Protein AF-A0AAX2QL01-F1 (afdb_monomer)

Solvent-accessible surface area (backbone atoms only — not comparable to full-atom values): 5529 Å² total; per-residue (Å²): 136,60,68,66,61,53,56,44,66,38,93,56,78,44,77,50,77,46,18,66,61,25,91,83,63,65,72,75,60,62,79,76,57,68,50,79,40,37,41,96,76,48,74,45,69,38,82,93,12,30,83,50,29,68,76,68,37,39,69,66,38,49,61,49,49,54,55,49,52,53,50,46,54,53,50,52,54,52,51,52,53,52,51,54,52,53,54,60,68,61,72,78,113

Sequence (93 aa):
MDQRRTVEQADIPIAFVNGFHDPFVKLSYFSGLNIQLLFEGKAHVMEGAGHAPFWEKPESFNSMLDRFLNTVAAHEANIDLKNHHFLSNRSVF

Nearest PDB structures (foldseek):
  4g8b-assembly2_B  TM=9.649E-01  e=4.765E-06  Ochrobactrum sp. T63
  4g9e-assembly2_B  TM=9.651E-01  e=1.388E-05  Ochrobactrum sp. T63
  4g8c-assembly1_A  TM=9.607E-01  e=4.618E-05  Ochrobactrum sp. T63
  4ccy-assembly2_B  TM=8.157E-01  e=1.650E-02  Bacillus subtilis subsp. subtilis str. 168
  1a8s-assembly1_A  TM=7.953E-01  e=1.145E-01  Pseudomonas fluorescens

Radius of gyration: 17.21 Å; Cα contacts (8 Å, |Δi|>4): 95; chains: 1; bounding box: 38×28×51 Å

InterPro domains:
  IPR029058 Alpha/Beta hydrolase fold [G3DSA:3.40.50.1820] (1-80)
  IPR029058 Alpha/Beta hydrolase fold [SSF53474] (4-70)

Foldseek 3Di:
DDPLCVQLPDPAEDAAEFEPAAPPDDLVVQVPHRGPRYDVPDHHYHYPDYGCCCVRVVPVVVVVVVSSVVVRVVSVVVVVVVVVVVVVVVVPD

Secondary structure (DSSP, 8-state):
--HHHHHHT--S-B--EEETT-SS--GGGGGG---TTBGGGS-EEETT--S-HHHHSHHHHHHHHHHHHHHHHHHHHHHHHHHHHHHHHHTT-

Organism: NCBI:txid1076926

Mean predicted aligned error: 5.05 Å

pLDDT: mean 92.35, std 10.1, range [48.69, 98.75]

Structure (mmCIF, N/CA/C/O backbone):
data_AF-A0AAX2QL01-F1
#
_entry.id   AF-A0AAX2QL01-F1
#
loop_
_atom_site.group_PDB
_atom_site.id
_atom_site.type_symbol
_atom_site.label_atom_id
_atom_site.label_alt_id
_atom_site.label_comp_id
_atom_site.label_asym_id
_atom_site.label_entity_id
_atom_site.label_seq_id
_atom_site.pdbx_PDB_ins_code
_atom_site.Cartn_x
_atom_site.Cartn_y
_atom_site.Cartn_z
_atom_site.occupancy
_atom_site.B_iso_or_equiv
_atom_site.auth_seq_id
_atom_site.auth_comp_id
_atom_site.auth_asym_id
_atom_site.auth_atom_id
_atom_site.pdbx_PDB_model_num
ATOM 1 N N . MET A 1 1 ? 13.803 -7.367 17.499 1.00 69.44 1 MET A N 1
ATOM 2 C CA . MET A 1 1 ? 12.384 -7.124 17.163 1.00 69.44 1 MET A CA 1
ATOM 3 C C . MET A 1 1 ? 11.974 -8.129 16.103 1.00 69.44 1 MET A C 1
ATOM 5 O O . MET A 1 1 ? 12.806 -8.438 15.260 1.00 69.44 1 MET A O 1
ATOM 9 N N . ASP A 1 2 ? 10.745 -8.639 16.158 1.00 92.62 2 ASP A N 1
ATOM 10 C CA . ASP A 1 2 ? 10.188 -9.526 15.129 1.00 92.62 2 ASP A CA 1
ATOM 11 C C . ASP A 1 2 ? 9.281 -8.699 14.213 1.00 92.62 2 ASP A C 1
ATOM 13 O O . ASP A 1 2 ? 8.181 -8.315 14.605 1.00 92.62 2 ASP A O 1
ATOM 17 N N . GLN A 1 3 ? 9.767 -8.403 13.006 1.00 90.56 3 GLN A N 1
ATOM 18 C CA . GLN A 1 3 ? 9.058 -7.558 12.043 1.00 90.56 3 GLN A CA 1
ATOM 19 C C . GLN A 1 3 ? 7.721 -8.161 11.611 1.00 90.56 3 GLN A C 1
ATOM 21 O O . GLN A 1 3 ? 6.757 -7.419 11.445 1.00 90.56 3 GLN A O 1
ATOM 26 N N . ARG A 1 4 ? 7.648 -9.492 11.458 1.00 93.25 4 ARG A N 1
ATOM 27 C CA . ARG A 1 4 ? 6.412 -10.184 11.079 1.00 93.25 4 ARG A CA 1
ATOM 28 C C . ARG A 1 4 ? 5.368 -9.988 12.167 1.00 93.25 4 ARG A C 1
ATOM 30 O O . ARG A 1 4 ? 4.267 -9.525 11.887 1.00 93.25 4 ARG A O 1
ATOM 37 N N . ARG A 1 5 ? 5.734 -10.295 13.412 1.00 94.50 5 ARG A N 1
ATOM 38 C CA . ARG A 1 5 ? 4.822 -10.132 14.544 1.00 94.50 5 ARG A CA 1
ATOM 39 C C . ARG A 1 5 ? 4.374 -8.678 14.694 1.00 94.50 5 ARG A C 1
ATOM 41 O O . ARG A 1 5 ? 3.200 -8.446 14.953 1.00 94.50 5 ARG A O 1
ATOM 48 N N . THR A 1 6 ? 5.272 -7.712 14.495 1.00 95.12 6 THR A N 1
ATOM 49 C CA . THR A 1 6 ? 4.923 -6.285 14.532 1.00 95.12 6 THR A CA 1
ATOM 50 C C . THR A 1 6 ? 3.821 -5.938 13.529 1.00 95.12 6 THR A C 1
ATOM 52 O O . THR A 1 6 ? 2.863 -5.277 13.912 1.00 95.12 6 THR A O 1
ATOM 55 N N . VAL A 1 7 ? 3.919 -6.390 12.273 1.00 94.69 7 VAL A N 1
ATOM 56 C CA . VAL A 1 7 ? 2.907 -6.059 11.252 1.00 94.69 7 VAL A CA 1
ATOM 57 C C . VAL A 1 7 ? 1.599 -6.838 11.425 1.00 94.69 7 VAL A C 1
ATOM 59 O O . VAL A 1 7 ? 0.535 -6.284 11.184 1.00 94.69 7 VAL A O 1
ATOM 62 N N . GLU A 1 8 ? 1.642 -8.092 11.886 1.00 95.50 8 GLU A N 1
ATOM 63 C CA . GLU A 1 8 ? 0.430 -8.898 12.134 1.00 95.50 8 GLU A CA 1
ATOM 64 C C . GLU A 1 8 ? -0.378 -8.386 13.346 1.00 95.50 8 GLU A C 1
ATOM 66 O O . GLU A 1 8 ? -1.600 -8.542 13.409 1.00 95.50 8 GLU A O 1
ATOM 71 N N . GLN A 1 9 ? 0.296 -7.754 14.314 1.00 95.88 9 GLN A N 1
ATOM 72 C CA . GLN A 1 9 ? -0.324 -7.203 15.526 1.00 95.88 9 GLN A CA 1
ATOM 73 C C . GLN A 1 9 ? -0.684 -5.718 15.420 1.00 95.88 9 GLN A C 1
ATOM 75 O O . GLN A 1 9 ? -1.268 -5.183 16.360 1.00 95.88 9 GLN A O 1
ATOM 80 N N . ALA A 1 10 ? -0.344 -5.060 14.313 1.00 95.69 10 ALA A N 1
ATOM 81 C CA . ALA A 1 10 ? -0.661 -3.658 14.108 1.00 95.69 10 ALA A CA 1
ATOM 82 C C . ALA A 1 10 ? -2.179 -3.442 14.010 1.00 95.69 10 ALA A C 1
ATOM 84 O O . ALA A 1 10 ? -2.886 -4.160 13.301 1.00 95.69 10 ALA A O 1
ATOM 85 N N . ASP A 1 11 ? -2.657 -2.414 14.699 1.00 96.31 11 ASP A N 1
ATOM 86 C CA . ASP A 1 11 ? -4.035 -1.926 14.681 1.00 96.31 11 ASP A CA 1
ATOM 87 C C . ASP A 1 11 ? -4.222 -0.727 13.739 1.00 96.31 11 ASP A C 1
ATOM 89 O O . ASP A 1 11 ? -5.277 -0.098 13.746 1.00 96.31 11 ASP A O 1
ATOM 93 N N . ILE A 1 12 ? -3.225 -0.460 12.889 1.00 97.31 12 ILE A N 1
ATOM 94 C CA . ILE A 1 12 ? -3.207 0.602 11.878 1.00 97.31 12 ILE A CA 1
ATOM 95 C C . ILE A 1 12 ? -3.232 0.027 10.450 1.00 97.31 12 ILE A C 1
ATOM 97 O O . ILE A 1 12 ? -2.805 -1.114 10.243 1.00 97.31 12 ILE A O 1
ATOM 101 N N . PRO A 1 13 ? -3.695 0.793 9.442 1.00 98.25 13 PRO A N 1
ATOM 102 C CA . PRO A 1 13 ? -3.664 0.363 8.048 1.00 98.25 13 PRO A CA 1
ATOM 103 C C . PRO A 1 13 ? -2.244 0.067 7.559 1.00 98.25 13 PRO A C 1
ATOM 105 O O . PRO A 1 13 ? -1.324 0.858 7.766 1.00 98.25 13 PRO A O 1
ATOM 108 N N . ILE A 1 14 ? -2.075 -1.050 6.852 1.00 98.19 14 ILE A N 1
ATOM 109 C CA . ILE A 1 14 ? -0.795 -1.467 6.266 1.00 98.19 14 ILE A CA 1
ATOM 110 C C . ILE A 1 14 ? -0.974 -1.690 4.767 1.00 98.19 14 ILE A C 1
ATOM 112 O O . ILE A 1 14 ? -1.896 -2.384 4.346 1.00 98.19 14 ILE A O 1
ATOM 116 N N . ALA A 1 15 ? -0.051 -1.161 3.964 1.00 97.81 15 ALA A N 1
ATOM 117 C CA . ALA A 1 15 ? 0.059 -1.461 2.541 1.00 97.81 15 ALA A C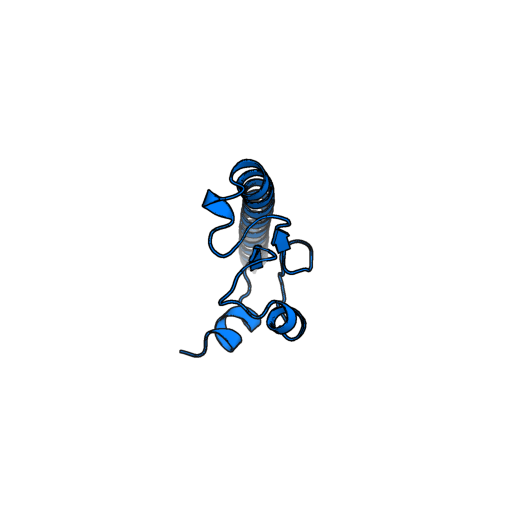A 1
ATOM 118 C C . ALA A 1 15 ? 1.398 -2.148 2.242 1.00 97.81 15 ALA A C 1
ATOM 120 O O . ALA A 1 15 ? 2.461 -1.643 2.602 1.00 97.81 15 ALA A O 1
ATOM 121 N N . PHE A 1 16 ? 1.350 -3.283 1.543 1.00 97.25 16 PHE A N 1
ATOM 122 C CA . PHE A 1 16 ? 2.534 -3.897 0.938 1.00 97.25 16 PHE A CA 1
ATOM 123 C C . PHE A 1 16 ? 2.562 -3.572 -0.548 1.00 97.25 16 PHE A C 1
ATOM 125 O O . PHE A 1 16 ? 1.581 -3.825 -1.245 1.00 97.25 16 PHE A O 1
ATOM 132 N N . VAL A 1 17 ? 3.679 -3.031 -1.034 1.00 97.00 17 VAL A N 1
ATOM 133 C CA . VAL A 1 17 ? 3.824 -2.565 -2.417 1.00 97.00 17 VAL A CA 1
ATOM 134 C C . VAL A 1 17 ? 5.201 -2.958 -2.922 1.00 97.00 17 VAL A C 1
ATOM 136 O O . VAL A 1 17 ? 6.201 -2.555 -2.340 1.00 97.00 17 VAL A O 1
ATOM 139 N N . ASN A 1 18 ? 5.254 -3.740 -3.995 1.00 97.75 18 ASN A N 1
ATOM 140 C CA . ASN A 1 18 ? 6.503 -4.207 -4.597 1.00 97.75 18 ASN A CA 1
ATOM 141 C C . ASN A 1 18 ? 6.383 -4.187 -6.124 1.00 97.75 18 ASN A C 1
ATOM 143 O O . ASN A 1 18 ? 5.272 -4.229 -6.658 1.00 97.75 18 ASN A O 1
ATOM 147 N N . GLY A 1 19 ? 7.503 -4.141 -6.843 1.00 97.81 19 GLY A N 1
ATOM 148 C CA . GLY A 1 19 ? 7.488 -4.377 -8.285 1.00 97.81 19 GLY A CA 1
ATOM 149 C C . GLY A 1 19 ? 7.430 -5.865 -8.618 1.00 97.81 19 GLY A C 1
ATOM 150 O O . GLY A 1 19 ? 7.895 -6.715 -7.859 1.00 97.81 19 GLY A O 1
ATOM 151 N N . PHE A 1 20 ? 6.842 -6.189 -9.767 1.00 97.19 20 PHE A N 1
ATOM 152 C CA . PHE A 1 20 ? 6.734 -7.565 -10.253 1.00 97.19 20 PHE A CA 1
ATOM 153 C C . PHE A 1 20 ? 8.103 -8.211 -10.530 1.00 97.19 20 PHE A C 1
ATOM 155 O O . PHE A 1 20 ? 8.273 -9.412 -10.337 1.00 97.19 20 PHE A O 1
ATOM 162 N N . HIS A 1 21 ? 9.087 -7.412 -10.946 1.00 96.56 21 HIS A N 1
ATOM 163 C CA . HIS A 1 21 ? 10.440 -7.857 -11.285 1.00 96.56 21 HIS A CA 1
ATOM 164 C C . HIS A 1 21 ? 11.453 -7.635 -10.152 1.00 96.56 21 HIS A C 1
ATOM 166 O O . HIS A 1 21 ? 12.655 -7.589 -10.413 1.00 96.56 21 HIS A O 1
ATOM 172 N N . ASP A 1 22 ? 10.998 -7.444 -8.910 1.00 96.12 22 ASP A N 1
ATOM 173 C CA . ASP A 1 22 ? 11.892 -7.261 -7.765 1.00 96.12 22 ASP A CA 1
ATOM 174 C C . ASP A 1 22 ? 12.782 -8.513 -7.570 1.00 96.12 22 ASP A C 1
ATOM 176 O O . ASP A 1 22 ? 12.258 -9.610 -7.357 1.00 96.12 22 ASP A O 1
ATOM 180 N N . PRO A 1 23 ? 14.123 -8.391 -7.644 1.00 95.19 23 PRO A N 1
ATOM 181 C CA . PRO A 1 23 ? 15.021 -9.539 -7.535 1.00 95.19 23 PRO A CA 1
ATOM 182 C C . PRO A 1 23 ? 15.285 -9.975 -6.084 1.00 95.19 23 PRO A C 1
ATOM 184 O O . PRO A 1 23 ? 15.908 -11.015 -5.860 1.00 95.19 23 PRO A O 1
ATOM 187 N N . PHE A 1 24 ? 14.854 -9.193 -5.095 1.00 95.62 24 PHE A N 1
ATOM 188 C CA . PHE A 1 24 ? 15.153 -9.397 -3.678 1.00 95.62 24 PHE A CA 1
ATOM 189 C C . PHE A 1 24 ? 13.932 -9.868 -2.886 1.00 95.62 24 PHE A C 1
ATOM 191 O O . PHE A 1 24 ? 14.065 -10.665 -1.951 1.00 95.62 24 PHE A O 1
ATOM 198 N N . VAL A 1 25 ? 12.737 -9.398 -3.247 1.00 93.50 25 VAL A N 1
ATOM 199 C CA . VAL A 1 25 ? 11.504 -9.673 -2.505 1.00 93.50 25 VAL A CA 1
ATOM 200 C C . VAL A 1 25 ? 10.793 -10.920 -3.032 1.00 93.50 25 VAL A C 1
ATOM 202 O O . VAL A 1 25 ? 10.424 -11.031 -4.197 1.00 93.50 25 VAL A O 1
ATOM 205 N N . LYS A 1 26 ? 10.502 -11.866 -2.132 1.00 94.06 26 LYS A N 1
ATOM 206 C CA . LYS A 1 26 ? 9.685 -13.048 -2.445 1.00 94.06 26 LYS A CA 1
ATOM 207 C C . LYS A 1 26 ? 8.201 -12.701 -2.363 1.00 94.06 26 LYS A C 1
ATOM 209 O O . LYS A 1 26 ? 7.614 -12.789 -1.291 1.00 94.06 26 LYS A O 1
ATOM 214 N N . LEU A 1 27 ? 7.577 -12.358 -3.488 1.00 91.69 27 LEU A N 1
ATOM 215 C CA . LEU A 1 27 ? 6.173 -11.915 -3.525 1.00 91.69 27 LEU A CA 1
ATOM 216 C C . LEU A 1 27 ? 5.180 -12.927 -2.920 1.00 91.69 27 LEU A C 1
ATOM 218 O O . LEU A 1 27 ? 4.221 -12.534 -2.262 1.00 91.69 27 LEU A O 1
ATOM 222 N N . SER A 1 28 ? 5.435 -14.232 -3.063 1.00 91.56 28 SER A N 1
ATOM 223 C CA . SER A 1 28 ? 4.593 -15.281 -2.466 1.00 91.56 28 SER A CA 1
ATOM 224 C C . SER A 1 28 ? 4.602 -15.287 -0.933 1.00 91.56 28 SER A C 1
ATOM 226 O O . SER A 1 28 ? 3.697 -15.849 -0.320 1.00 91.56 28 SER A O 1
ATOM 228 N N . TYR A 1 29 ? 5.590 -14.649 -0.297 1.00 92.25 29 TYR A N 1
ATOM 229 C CA . TYR A 1 29 ? 5.666 -14.540 1.158 1.00 92.25 29 TYR A CA 1
ATOM 230 C C . TYR A 1 29 ? 4.471 -13.774 1.738 1.00 92.25 29 TYR A C 1
ATOM 232 O O . TYR A 1 29 ? 3.946 -14.152 2.785 1.00 92.25 29 TYR A O 1
ATOM 240 N N . PHE A 1 30 ? 3.995 -12.738 1.040 1.00 90.69 30 PHE A N 1
ATOM 241 C CA . PHE A 1 30 ? 2.906 -11.893 1.533 1.00 90.69 30 PHE A CA 1
ATOM 242 C C . PHE A 1 30 ? 1.563 -12.628 1.613 1.00 90.69 30 PHE A C 1
ATOM 244 O O . PHE A 1 30 ? 0.737 -12.277 2.449 1.00 90.69 30 PHE A O 1
ATOM 251 N N . SER A 1 31 ? 1.354 -13.686 0.821 1.00 84.56 31 SER A N 1
ATOM 252 C CA . SER A 1 31 ? 0.142 -14.517 0.887 1.00 84.56 31 SER A CA 1
ATOM 253 C C . SER A 1 31 ? 0.004 -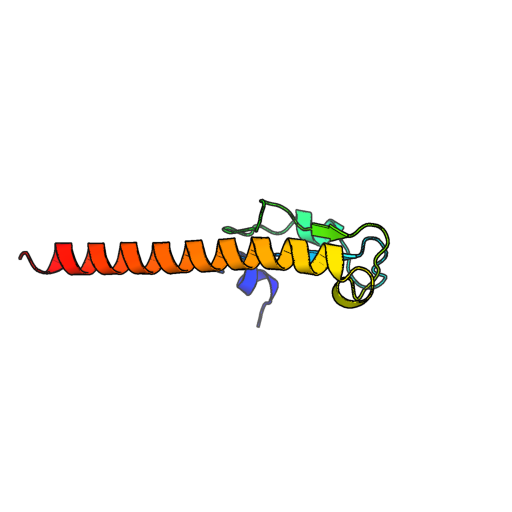15.293 2.203 1.00 84.56 31 SER A C 1
ATOM 255 O O . SER A 1 31 ? -1.084 -15.760 2.519 1.00 84.56 31 SER A O 1
ATOM 257 N N . GLY A 1 32 ? 1.095 -15.456 2.961 1.00 87.00 32 GLY A N 1
ATOM 258 C CA . GLY A 1 32 ? 1.110 -16.160 4.248 1.00 87.00 32 GLY A CA 1
ATOM 259 C C . GLY A 1 32 ? 1.030 -15.253 5.480 1.00 87.00 32 GLY A C 1
ATOM 260 O O . GLY A 1 32 ? 1.179 -15.756 6.598 1.00 87.00 32 GLY A O 1
ATOM 261 N N . LEU A 1 33 ? 0.863 -13.938 5.297 1.00 92.50 33 LEU A N 1
ATOM 262 C CA . LEU A 1 33 ? 0.762 -12.965 6.386 1.00 92.50 33 LEU A CA 1
ATOM 263 C C . LEU A 1 33 ? -0.703 -12.666 6.703 1.00 92.50 33 LEU A C 1
ATOM 265 O O . LEU A 1 33 ? -1.497 -12.413 5.800 1.00 92.50 33 LEU A O 1
ATOM 269 N N . ASN A 1 34 ? -1.045 -12.650 7.992 1.00 93.94 34 ASN A N 1
ATOM 270 C CA . ASN A 1 34 ? -2.380 -12.266 8.443 1.00 93.94 34 ASN A CA 1
ATOM 271 C C . ASN A 1 34 ? -2.371 -10.819 8.946 1.00 93.94 34 ASN A C 1
ATOM 273 O O . ASN A 1 34 ? -2.015 -10.556 10.093 1.00 93.94 34 ASN A O 1
ATOM 277 N N . ILE A 1 35 ? -2.742 -9.885 8.074 1.00 96.44 35 ILE A N 1
ATOM 278 C CA . ILE A 1 35 ? -2.751 -8.453 8.377 1.00 96.44 35 ILE A CA 1
ATOM 279 C C . ILE A 1 35 ? -4.194 -7.990 8.565 1.00 96.44 35 ILE A C 1
ATOM 281 O O . ILE A 1 35 ? -4.989 -8.029 7.628 1.00 96.44 35 ILE A O 1
ATOM 285 N N . GLN A 1 36 ? -4.519 -7.533 9.776 1.00 95.56 36 GLN A N 1
ATOM 286 C CA . GLN A 1 36 ? -5.889 -7.183 10.171 1.00 95.56 36 GLN A CA 1
ATOM 287 C C . GLN A 1 36 ? -6.480 -6.045 9.330 1.00 95.56 36 GLN A C 1
ATOM 289 O O . GLN A 1 36 ? -7.626 -6.125 8.898 1.00 95.56 36 GLN A O 1
ATOM 294 N N . LEU A 1 37 ? -5.688 -4.998 9.085 1.00 97.25 37 LEU A N 1
ATOM 295 C CA . LEU A 1 37 ? -6.080 -3.819 8.310 1.00 97.25 37 LEU A CA 1
ATOM 296 C C . LEU A 1 37 ? -5.240 -3.710 7.033 1.00 97.25 37 LEU A C 1
ATOM 298 O O . LEU A 1 37 ? -4.573 -2.704 6.785 1.00 97.25 37 LEU A O 1
ATOM 302 N N . LEU A 1 38 ? -5.238 -4.780 6.232 1.00 97.62 38 LEU A N 1
ATOM 303 C CA . LEU A 1 38 ? -4.531 -4.790 4.955 1.00 97.62 38 LEU A CA 1
ATOM 304 C C . LEU A 1 38 ? -5.247 -3.896 3.942 1.00 97.62 38 LEU A C 1
ATOM 306 O O . LEU A 1 38 ? -6.415 -4.119 3.612 1.00 97.62 38 LEU A O 1
ATOM 310 N N . PHE A 1 39 ? -4.531 -2.908 3.419 1.00 98.19 39 PHE A N 1
ATOM 311 C CA . PHE A 1 39 ? -5.029 -2.015 2.383 1.00 98.19 39 PHE A CA 1
ATOM 312 C C . PHE A 1 39 ? -5.512 -2.808 1.156 1.00 98.19 39 PHE A C 1
ATOM 314 O O . PHE A 1 39 ? -4.833 -3.717 0.681 1.00 98.19 39 PHE A O 1
ATOM 321 N N . GLU A 1 40 ? -6.738 -2.512 0.703 1.00 96.38 40 GLU A N 1
ATOM 322 C CA . GLU A 1 40 ? -7.459 -3.228 -0.367 1.00 96.38 40 GLU A CA 1
ATOM 323 C C . GLU A 1 40 ? -7.493 -4.772 -0.214 1.00 96.38 40 GLU A C 1
ATOM 325 O O . GLU A 1 40 ? -7.773 -5.491 -1.174 1.00 96.38 40 GLU A O 1
ATOM 330 N N . GLY A 1 41 ? -7.217 -5.300 0.986 1.00 96.00 41 GLY A N 1
ATOM 331 C CA . GLY A 1 41 ? -7.193 -6.734 1.275 1.00 96.00 41 GLY A CA 1
ATOM 332 C C . GLY A 1 41 ? -6.097 -7.523 0.551 1.00 96.00 41 GLY A C 1
ATOM 333 O O . GLY A 1 41 ? -6.194 -8.749 0.482 1.00 96.00 41 GLY A O 1
ATOM 334 N N . LYS A 1 42 ? -5.070 -6.869 -0.013 1.00 95.06 42 LYS A N 1
ATOM 335 C CA . LYS A 1 42 ? -4.026 -7.549 -0.797 1.00 95.06 42 LYS A CA 1
ATOM 336 C C . LYS A 1 42 ? -2.669 -6.853 -0.737 1.00 95.06 42 LYS A C 1
ATOM 338 O O . LYS A 1 42 ? -2.562 -5.658 -0.492 1.00 95.06 42 LYS A O 1
ATOM 343 N N . ALA A 1 43 ? -1.617 -7.606 -1.050 1.00 96.44 43 ALA A N 1
ATOM 344 C CA . ALA A 1 43 ? -0.346 -7.011 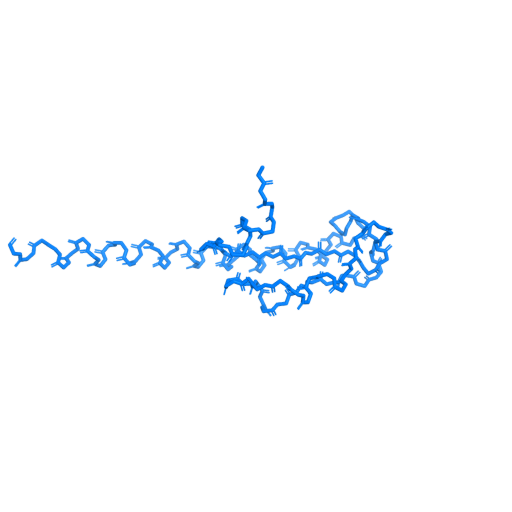-1.444 1.00 96.44 43 ALA A CA 1
ATOM 345 C C . ALA A 1 43 ? -0.447 -6.473 -2.881 1.00 96.44 43 ALA A C 1
ATOM 347 O O . ALA A 1 43 ? -1.013 -7.121 -3.765 1.00 96.44 43 ALA A O 1
ATOM 348 N N . HIS A 1 44 ? 0.117 -5.295 -3.118 1.00 96.69 44 HIS A N 1
ATOM 349 C CA . HIS A 1 44 ? 0.145 -4.649 -4.421 1.00 96.69 44 HIS A CA 1
ATOM 350 C C . HIS A 1 44 ? 1.439 -4.993 -5.148 1.00 96.69 44 HIS A C 1
ATOM 352 O O . HIS A 1 44 ? 2.538 -4.776 -4.633 1.00 96.69 44 HIS A O 1
ATOM 358 N N . VAL A 1 45 ? 1.295 -5.505 -6.367 1.00 96.94 45 VAL A N 1
ATOM 359 C CA . VAL A 1 45 ? 2.412 -5.838 -7.249 1.00 96.94 45 VAL A CA 1
ATOM 360 C C . VAL A 1 45 ? 2.317 -4.959 -8.490 1.00 96.94 45 VAL A C 1
ATOM 362 O O . VAL A 1 45 ? 1.295 -4.965 -9.175 1.00 96.94 45 VAL A O 1
ATOM 365 N N . MET A 1 46 ? 3.353 -4.164 -8.748 1.00 96.81 46 MET A N 1
ATOM 366 C CA . MET A 1 46 ? 3.399 -3.231 -9.872 1.00 96.81 46 MET A CA 1
ATOM 367 C C . MET A 1 46 ? 4.075 -3.871 -11.083 1.00 96.81 46 MET A C 1
ATOM 369 O O . MET A 1 46 ? 5.286 -4.095 -11.100 1.00 96.81 46 MET A O 1
ATOM 373 N N . GLU A 1 47 ? 3.266 -4.152 -12.102 1.00 96.81 47 GLU A N 1
ATOM 374 C CA . GLU A 1 47 ? 3.698 -4.612 -13.424 1.00 96.81 47 GLU A CA 1
ATOM 375 C C . GLU A 1 47 ? 4.730 -3.651 -14.041 1.00 96.81 47 GLU A C 1
ATOM 377 O O . GLU A 1 47 ? 4.566 -2.425 -14.040 1.00 96.81 47 GLU A O 1
ATOM 382 N N . GLY A 1 48 ? 5.814 -4.210 -14.582 1.00 95.94 48 GLY A N 1
ATOM 383 C CA . GLY A 1 48 ? 6.885 -3.441 -15.216 1.00 95.94 48 GLY A CA 1
ATOM 384 C C . GLY A 1 48 ? 7.745 -2.592 -14.269 1.00 95.94 48 GLY A C 1
ATOM 385 O O . GLY A 1 48 ? 8.440 -1.705 -14.759 1.00 95.94 48 GLY A O 1
ATOM 386 N N . ALA A 1 49 ? 7.694 -2.829 -12.954 1.00 97.94 49 ALA A N 1
ATOM 387 C CA . ALA A 1 49 ? 8.635 -2.287 -11.969 1.00 97.94 49 ALA A CA 1
ATOM 388 C C . ALA A 1 49 ? 9.454 -3.408 -11.312 1.00 97.94 49 ALA A C 1
ATOM 390 O O . ALA A 1 49 ? 8.970 -4.535 -11.177 1.00 97.94 49 ALA A O 1
ATOM 391 N N . GLY A 1 50 ? 10.672 -3.085 -10.886 1.00 97.19 50 GLY A N 1
ATOM 392 C CA . GLY A 1 50 ? 11.533 -3.916 -10.058 1.00 97.19 50 GLY A CA 1
ATOM 393 C C . GLY A 1 50 ? 11.512 -3.481 -8.593 1.00 97.19 50 GLY A C 1
ATOM 394 O O . GLY A 1 50 ? 10.460 -3.377 -7.965 1.00 97.19 50 GLY A O 1
ATOM 395 N N . HIS A 1 51 ? 12.694 -3.273 -8.020 1.00 97.12 51 HIS A N 1
ATOM 396 C CA . HIS A 1 51 ? 12.842 -3.048 -6.581 1.00 97.12 51 HIS A CA 1
ATOM 397 C C . HIS A 1 51 ? 12.349 -1.677 -6.097 1.00 97.12 51 HIS A C 1
ATOM 399 O O . HIS A 1 51 ? 11.999 -1.516 -4.930 1.00 97.12 51 HIS A O 1
ATOM 405 N N . ALA A 1 52 ? 12.321 -0.676 -6.977 1.00 97.50 52 ALA A N 1
ATOM 406 C CA . ALA A 1 52 ? 12.015 0.702 -6.616 1.00 97.50 52 ALA A CA 1
ATOM 407 C C . ALA A 1 52 ? 10.787 1.200 -7.394 1.00 97.50 52 ALA A C 1
ATOM 409 O O . ALA A 1 52 ? 10.897 2.140 -8.184 1.00 97.50 52 ALA A O 1
ATOM 410 N N . PRO A 1 53 ? 9.587 0.628 -7.166 1.00 97.56 53 PRO A N 1
ATOM 411 C CA . PRO A 1 53 ? 8.388 0.976 -7.928 1.00 97.56 53 PRO A CA 1
ATOM 412 C C . PRO A 1 53 ? 8.012 2.461 -7.834 1.00 97.56 53 PRO A C 1
ATOM 414 O O . PRO A 1 53 ? 7.487 3.019 -8.795 1.00 97.56 53 PRO A O 1
ATOM 417 N N . PHE A 1 54 ? 8.341 3.129 -6.724 1.00 97.81 54 PHE A N 1
ATOM 418 C CA . PHE A 1 54 ? 8.168 4.577 -6.565 1.00 97.81 54 PHE A CA 1
ATOM 419 C C . PHE A 1 54 ? 9.016 5.406 -7.542 1.00 97.81 54 PHE A C 1
ATOM 421 O O . PHE A 1 54 ? 8.632 6.516 -7.895 1.00 97.81 54 PHE A O 1
ATOM 428 N N . TRP A 1 55 ? 10.157 4.875 -7.986 1.00 98.12 55 TRP A N 1
ATOM 429 C CA . TRP A 1 55 ? 11.044 5.507 -8.961 1.00 98.12 55 TRP A CA 1
ATOM 430 C C . TRP A 1 55 ? 10.749 5.042 -10.391 1.00 98.12 55 TRP A C 1
ATOM 432 O O . TRP A 1 55 ? 10.757 5.838 -11.323 1.00 98.12 55 TRP A O 1
ATOM 442 N N . GLU A 1 56 ? 10.473 3.751 -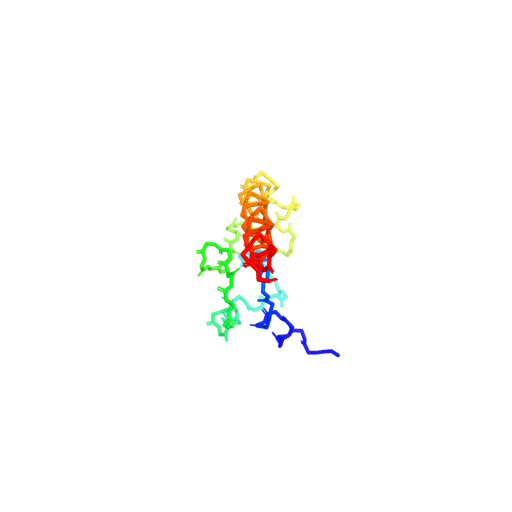10.574 1.00 98.00 56 GLU A N 1
ATOM 443 C CA . GLU A 1 56 ? 10.294 3.125 -11.890 1.00 98.00 56 GLU A CA 1
ATOM 444 C C . GLU A 1 56 ? 8.900 3.372 -12.489 1.00 98.00 56 GLU A C 1
ATOM 446 O O . GLU A 1 56 ? 8.743 3.443 -13.709 1.00 98.00 56 GLU A O 1
ATOM 451 N N . LYS A 1 57 ? 7.874 3.495 -11.636 1.00 97.69 57 LYS A N 1
ATOM 452 C CA . LYS A 1 57 ? 6.466 3.706 -12.011 1.00 97.69 57 LYS A CA 1
ATOM 453 C C . LYS A 1 57 ? 5.813 4.782 -11.124 1.00 97.69 57 LYS A C 1
ATOM 455 O O . LYS A 1 57 ? 4.787 4.509 -10.495 1.00 97.69 57 LYS A O 1
ATOM 460 N N . PRO A 1 58 ? 6.360 6.011 -11.076 1.00 97.94 58 PRO A N 1
ATOM 461 C CA . PRO A 1 58 ? 5.959 7.033 -10.107 1.00 97.94 58 PRO A CA 1
ATOM 462 C C . PRO A 1 58 ? 4.474 7.394 -10.193 1.00 97.94 58 PRO A C 1
ATOM 464 O O . PRO A 1 58 ? 3.821 7.530 -9.168 1.00 97.94 58 PRO A O 1
ATOM 467 N N . GLU A 1 59 ? 3.898 7.481 -11.394 1.00 98.12 59 GLU A N 1
ATOM 468 C CA . GLU A 1 59 ? 2.475 7.806 -11.571 1.00 98.12 59 GLU A CA 1
ATOM 469 C C . GLU A 1 59 ? 1.555 6.737 -10.963 1.00 98.12 59 GLU A C 1
ATOM 471 O O . GLU A 1 59 ? 0.622 7.048 -10.218 1.00 98.12 59 GLU A O 1
ATOM 476 N N . SER A 1 60 ? 1.839 5.460 -11.244 1.00 97.19 60 SER A N 1
ATOM 477 C CA . SER A 1 60 ? 1.069 4.331 -10.709 1.00 97.19 60 SER A CA 1
ATOM 478 C C . SER A 1 60 ? 1.275 4.174 -9.204 1.00 97.19 60 SER A C 1
ATOM 480 O O . SER A 1 60 ? 0.320 3.894 -8.477 1.00 97.19 60 SER A O 1
ATOM 482 N N . PHE A 1 61 ? 2.506 4.390 -8.731 1.00 98.44 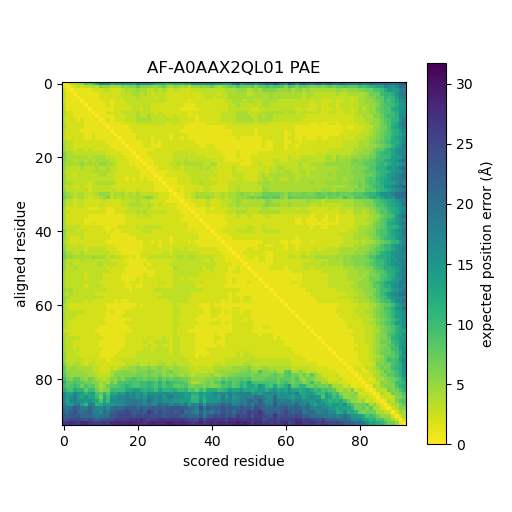61 PHE A N 1
ATOM 483 C CA . PHE A 1 61 ? 2.830 4.365 -7.313 1.00 98.44 61 PHE A CA 1
ATO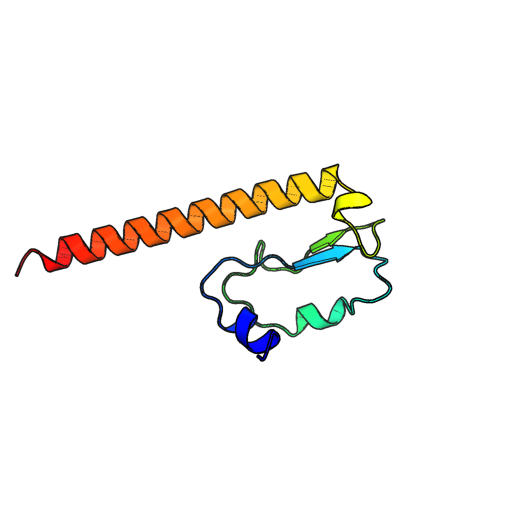M 484 C C . PHE A 1 61 ? 2.119 5.478 -6.548 1.00 98.44 61 PHE A C 1
ATOM 486 O O . PHE A 1 61 ? 1.407 5.179 -5.593 1.00 98.44 61 PHE A O 1
ATOM 493 N N . ASN A 1 62 ? 2.226 6.726 -7.002 1.00 98.44 62 ASN A N 1
ATOM 494 C CA . ASN A 1 62 ? 1.604 7.875 -6.347 1.00 98.44 62 ASN A CA 1
ATOM 495 C C . ASN A 1 62 ? 0.077 7.761 -6.345 1.00 98.44 62 ASN A C 1
ATOM 497 O O . ASN A 1 62 ? -0.543 7.961 -5.309 1.00 98.44 62 ASN A O 1
ATOM 501 N N . SER A 1 63 ? -0.527 7.306 -7.447 1.00 98.12 63 SER A N 1
ATOM 502 C CA . SER A 1 63 ? -1.977 7.072 -7.497 1.00 98.12 63 SER A CA 1
ATOM 503 C C . SER A 1 63 ? -2.448 6.038 -6.466 1.00 98.12 63 SER A C 1
ATOM 505 O O . SER A 1 63 ? -3.571 6.113 -5.971 1.00 98.12 63 SER A O 1
ATOM 507 N N . MET A 1 64 ? -1.631 5.023 -6.167 1.00 98.12 64 MET A N 1
ATOM 508 C CA . MET A 1 64 ? -1.914 4.041 -5.115 1.00 98.12 64 MET A CA 1
ATOM 509 C C . MET A 1 64 ? -1.642 4.621 -3.723 1.00 98.12 64 MET A C 1
ATOM 511 O O . MET A 1 64 ? -2.475 4.446 -2.833 1.00 98.12 64 MET A O 1
ATOM 515 N N . LEU A 1 65 ? -0.546 5.368 -3.560 1.00 98.56 65 LEU A N 1
ATOM 516 C CA . LEU A 1 65 ? -0.201 6.053 -2.318 1.00 98.56 65 LEU A CA 1
ATOM 517 C C . LEU A 1 65 ? -1.313 7.017 -1.887 1.00 98.56 65 LEU A C 1
A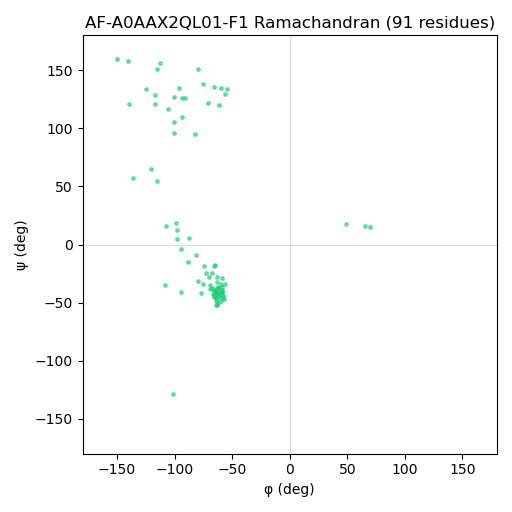TOM 519 O O . LEU A 1 65 ? -1.717 6.972 -0.733 1.00 98.56 65 LEU A O 1
ATOM 523 N N . ASP A 1 66 ? -1.881 7.802 -2.802 1.00 98.69 66 ASP A N 1
ATOM 524 C CA . ASP A 1 66 ? -2.986 8.723 -2.504 1.00 98.69 66 ASP A CA 1
ATOM 525 C C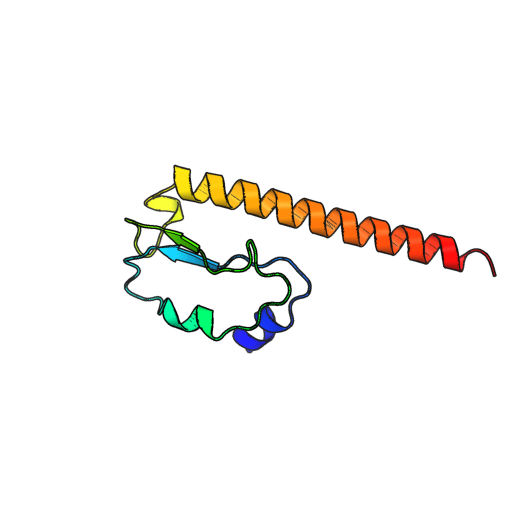 . ASP A 1 66 ? -4.219 7.988 -1.953 1.00 98.69 66 ASP A C 1
ATOM 527 O O . ASP A 1 66 ? -4.850 8.427 -0.988 1.00 98.69 66 ASP A O 1
ATOM 531 N N . ARG A 1 67 ? -4.556 6.817 -2.512 1.00 98.62 67 ARG A N 1
ATOM 532 C CA . ARG A 1 67 ? -5.652 5.982 -1.986 1.00 98.62 67 ARG A CA 1
ATOM 533 C C . ARG A 1 67 ? -5.327 5.409 -0.608 1.00 98.62 67 ARG A C 1
ATOM 535 O O . ARG A 1 67 ? -6.216 5.322 0.244 1.00 98.62 67 ARG A O 1
ATOM 542 N N . PHE A 1 68 ? -4.071 5.039 -0.378 1.00 98.75 68 PHE A N 1
ATOM 543 C CA . PHE A 1 68 ? -3.626 4.584 0.931 1.00 98.75 68 PHE A CA 1
ATOM 544 C C . PHE A 1 68 ? -3.690 5.714 1.970 1.00 98.75 68 PHE A C 1
ATOM 546 O O . PHE A 1 68 ? -4.237 5.504 3.049 1.00 98.75 68 PHE A O 1
ATOM 553 N N . LEU A 1 69 ? -3.255 6.930 1.627 1.00 98.62 69 LEU A N 1
ATOM 554 C CA . LEU A 1 69 ? -3.351 8.105 2.500 1.00 98.62 69 LEU A CA 1
ATOM 555 C C . LEU A 1 69 ? -4.804 8.418 2.884 1.00 98.62 69 LEU A C 1
ATOM 557 O O . LEU A 1 69 ? -5.085 8.664 4.055 1.00 98.62 69 LEU A O 1
ATOM 561 N N . ASN A 1 70 ? -5.747 8.309 1.944 1.00 98.50 70 ASN A N 1
ATOM 562 C CA . ASN A 1 70 ? -7.176 8.442 2.250 1.00 98.50 70 ASN A CA 1
ATOM 563 C C . ASN A 1 70 ? -7.674 7.362 3.228 1.00 98.50 70 ASN A C 1
ATOM 565 O O . ASN A 1 70 ? -8.497 7.644 4.098 1.00 98.50 70 ASN A O 1
ATOM 569 N N . THR A 1 71 ? -7.164 6.132 3.115 1.00 98.38 71 THR A N 1
ATOM 570 C CA . THR A 1 71 ? -7.492 5.037 4.046 1.00 98.38 71 THR A CA 1
ATOM 571 C C . THR A 1 71 ? -6.958 5.320 5.450 1.00 98.38 71 THR A C 1
ATOM 573 O O . THR A 1 71 ? -7.673 5.106 6.428 1.00 98.38 71 THR A O 1
ATOM 576 N N . VAL A 1 72 ? -5.729 5.834 5.554 1.00 98.38 72 VAL A N 1
ATOM 577 C CA . VAL A 1 72 ? -5.117 6.238 6.829 1.00 98.38 72 VAL A CA 1
ATOM 578 C C . VAL A 1 72 ? -5.916 7.368 7.476 1.00 98.38 72 VAL A C 1
ATOM 580 O O . VAL A 1 72 ? -6.347 7.218 8.616 1.00 98.38 72 VAL A O 1
ATOM 583 N N . ALA A 1 73 ? -6.220 8.436 6.734 1.00 98.19 73 ALA A N 1
ATOM 584 C CA . ALA A 1 73 ? -7.002 9.562 7.247 1.00 98.19 73 ALA A CA 1
ATOM 585 C C . ALA A 1 73 ? -8.395 9.131 7.740 1.00 98.19 73 ALA A C 1
ATOM 587 O O . ALA A 1 73 ? -8.858 9.559 8.798 1.00 98.19 73 ALA A O 1
ATOM 588 N N . ALA A 1 74 ? -9.064 8.234 7.007 1.00 97.50 74 ALA A N 1
ATOM 589 C CA . ALA A 1 74 ? -10.345 7.683 7.436 1.00 97.50 74 ALA A CA 1
ATOM 590 C C . ALA A 1 74 ? -10.214 6.837 8.713 1.00 97.50 74 ALA A C 1
ATOM 592 O O . ALA A 1 74 ? -11.097 6.865 9.571 1.00 97.50 74 ALA A O 1
ATOM 593 N N . HIS A 1 75 ? -9.134 6.069 8.857 1.00 97.31 75 HIS A N 1
ATOM 594 C CA . HIS A 1 75 ? -8.881 5.278 10.057 1.00 97.31 75 HIS A CA 1
ATOM 595 C C . HIS A 1 75 ? -8.641 6.164 11.289 1.00 97.31 75 HIS A C 1
ATOM 597 O O . HIS A 1 75 ? -9.263 5.929 12.325 1.00 97.31 75 HIS A O 1
ATOM 603 N N . GLU A 1 76 ? -7.826 7.211 11.161 1.00 96.50 76 GLU A N 1
ATOM 604 C CA . GLU A 1 76 ? -7.572 8.188 12.230 1.00 96.50 76 GLU A CA 1
ATOM 605 C C . GLU A 1 76 ? -8.865 8.883 12.677 1.00 96.50 76 GLU A C 1
ATOM 607 O O . GLU A 1 76 ? -9.205 8.858 13.860 1.00 96.50 76 GLU A O 1
ATOM 612 N N . ALA A 1 77 ? -9.671 9.378 11.731 1.00 95.75 77 ALA A N 1
ATOM 613 C CA . ALA A 1 77 ? -10.959 9.999 12.047 1.00 95.75 7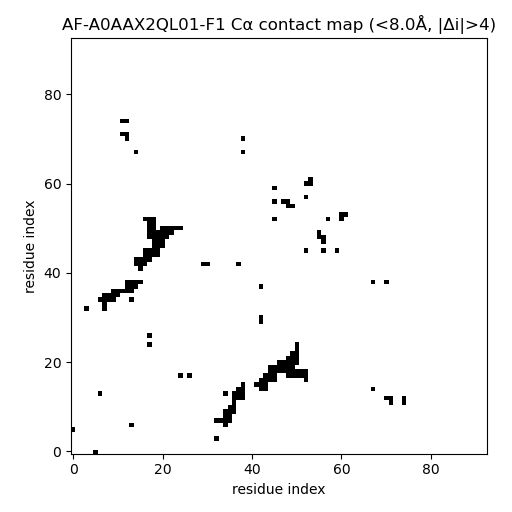7 ALA A CA 1
ATOM 614 C C . ALA A 1 77 ? -11.915 9.042 12.790 1.00 95.75 77 ALA A C 1
ATOM 616 O O . ALA A 1 77 ? -12.654 9.450 13.688 1.00 95.75 77 ALA A O 1
ATOM 617 N N . ASN A 1 78 ? -11.896 7.749 12.448 1.00 94.62 78 ASN A N 1
ATOM 618 C CA . ASN A 1 78 ? -12.690 6.735 13.143 1.00 94.62 78 ASN A CA 1
ATOM 619 C C . ASN A 1 78 ? -12.197 6.471 14.573 1.00 94.62 78 ASN A C 1
ATOM 621 O O . ASN A 1 78 ? -13.017 6.186 15.451 1.00 94.62 78 ASN A O 1
ATOM 625 N N . ILE A 1 79 ? -10.886 6.541 14.820 1.00 93.25 79 ILE A N 1
ATOM 626 C CA . ILE A 1 79 ? -10.321 6.447 16.172 1.00 93.25 79 ILE A CA 1
ATOM 627 C C . ILE A 1 79 ? -10.790 7.640 17.008 1.00 93.25 79 ILE A C 1
ATOM 629 O O . ILE A 1 79 ? -11.317 7.443 18.105 1.00 93.25 79 ILE A O 1
ATOM 633 N N . ASP A 1 80 ? -10.682 8.854 16.472 1.00 90.88 80 ASP A N 1
ATOM 634 C CA . ASP A 1 80 ? -11.086 10.073 17.175 1.00 90.88 80 ASP A CA 1
ATOM 635 C C . ASP A 1 80 ? -12.571 10.051 17.541 1.00 90.88 80 ASP A C 1
ATOM 637 O O . ASP A 1 80 ? -12.939 10.291 18.693 1.00 90.88 80 ASP A O 1
ATOM 641 N N . LEU A 1 81 ? -13.437 9.662 16.600 1.00 89.06 81 LEU A N 1
ATOM 642 C CA . LEU A 1 81 ? -14.873 9.506 16.847 1.00 89.06 81 LEU A CA 1
ATOM 643 C C . LEU A 1 81 ? -15.169 8.505 17.975 1.00 89.06 81 LEU A C 1
ATOM 645 O O . LEU A 1 81 ? -15.989 8.787 18.853 1.00 89.06 81 LEU A O 1
ATOM 649 N N . LYS A 1 82 ? -14.494 7.347 17.986 1.00 84.75 82 LYS A N 1
ATOM 650 C CA . LYS A 1 82 ? -14.653 6.337 19.048 1.00 84.75 82 LYS A CA 1
ATOM 651 C C . LYS A 1 82 ? -14.197 6.872 20.403 1.00 84.75 82 LYS A C 1
ATOM 653 O O . LYS A 1 82 ? -14.887 6.657 21.402 1.00 84.75 82 LYS A O 1
ATOM 658 N N . ASN A 1 83 ? -13.083 7.599 20.435 1.00 83.88 83 ASN A N 1
ATOM 659 C CA . ASN A 1 83 ? -12.550 8.201 21.652 1.00 83.88 83 ASN A CA 1
ATOM 660 C C . ASN A 1 83 ? -13.494 9.278 22.203 1.00 83.88 83 ASN A C 1
ATOM 662 O O . ASN A 1 83 ? -13.819 9.261 23.391 1.00 83.88 83 ASN A O 1
ATOM 666 N N . HIS A 1 84 ? -14.013 10.165 21.351 1.00 78.25 84 HIS A N 1
ATOM 667 C CA . HIS A 1 84 ? -14.990 11.177 21.754 1.00 78.25 84 HIS A CA 1
ATOM 668 C C . HIS A 1 84 ? -16.296 10.559 22.275 1.00 78.25 84 HIS A C 1
ATOM 670 O O . HIS A 1 84 ? -16.804 10.992 23.312 1.00 78.25 84 HIS A O 1
ATOM 676 N N . HIS A 1 85 ? -16.820 9.519 21.617 1.00 77.31 85 HIS A N 1
ATOM 677 C CA . HIS A 1 85 ? -18.020 8.820 22.084 1.00 77.31 85 HIS A CA 1
ATOM 678 C C . HIS A 1 85 ? -17.799 8.137 23.444 1.00 77.31 85 HIS A C 1
ATOM 680 O O . HIS A 1 85 ? -18.649 8.223 24.333 1.00 77.31 85 HIS A O 1
ATOM 686 N N . PHE A 1 86 ? -16.635 7.511 23.642 1.00 76.50 86 PHE A N 1
ATOM 687 C CA . PHE A 1 86 ? -16.271 6.889 24.913 1.00 76.50 86 PHE A CA 1
ATOM 688 C C . PHE A 1 86 ? -16.196 7.908 26.060 1.00 76.50 86 PHE A C 1
ATOM 690 O O . PHE A 1 86 ? -16.743 7.663 27.136 1.00 76.50 86 PHE A O 1
ATOM 697 N N . LEU A 1 87 ? -15.572 9.068 25.832 1.00 74.81 87 LEU A N 1
ATOM 698 C CA . LEU A 1 87 ? -15.481 10.137 26.832 1.00 74.81 87 LEU A CA 1
ATOM 699 C C . LEU A 1 87 ? -16.857 10.740 27.155 1.00 74.81 87 LEU A C 1
ATOM 701 O O . LEU A 1 87 ? -17.159 10.978 28.324 1.00 74.81 87 LEU A O 1
ATOM 705 N N . SER A 1 88 ? -17.718 10.923 26.147 1.00 70.25 88 SER A N 1
ATOM 706 C CA . SER A 1 88 ? -19.068 11.463 26.345 1.00 70.25 88 SER A CA 1
ATOM 707 C C . SER A 1 88 ? -19.969 10.529 27.161 1.00 70.25 88 SER A C 1
ATOM 709 O O . SER A 1 88 ? -20.723 11.008 28.004 1.00 70.25 88 SER A O 1
ATOM 711 N N . ASN A 1 89 ? -19.885 9.209 26.959 1.00 64.19 89 ASN A N 1
ATOM 712 C CA . ASN A 1 89 ? -20.699 8.240 27.708 1.00 64.19 89 ASN A CA 1
ATOM 713 C C . ASN A 1 89 ? -20.223 8.031 29.154 1.00 64.19 89 ASN A C 1
ATOM 715 O O . ASN A 1 89 ? -20.978 7.526 29.983 1.00 64.19 89 ASN A O 1
ATOM 719 N N . ARG A 1 90 ? -18.979 8.405 29.476 1.00 68.75 90 ARG A N 1
ATOM 720 C CA . ARG A 1 90 ? -18.400 8.235 30.816 1.00 68.75 90 ARG A CA 1
ATOM 721 C C . ARG A 1 90 ? -18.671 9.419 31.749 1.00 68.75 90 ARG A C 1
ATOM 723 O O . ARG A 1 90 ? -18.507 9.275 32.952 1.00 68.75 90 ARG A O 1
ATOM 730 N N . SER A 1 91 ? -19.103 10.558 31.206 1.00 58.78 91 SER A N 1
ATOM 731 C CA . SER A 1 91 ? -19.388 11.784 31.965 1.00 58.78 91 SER A CA 1
ATOM 732 C C . SER A 1 91 ? -20.820 11.860 32.524 1.00 58.78 91 SER A C 1
ATOM 734 O O . SER A 1 91 ? -21.199 12.899 33.060 1.00 58.78 91 SER A O 1
ATOM 736 N N . VAL A 1 92 ? -21.623 10.797 32.383 1.00 55.91 92 VAL A N 1
ATOM 737 C CA . VAL A 1 92 ? -23.045 10.756 32.790 1.00 55.91 92 VAL A CA 1
ATOM 738 C C . VAL A 1 92 ? -23.292 9.896 34.045 1.00 55.91 92 VAL A C 1
ATOM 740 O O . VAL A 1 92 ? -24.433 9.546 34.332 1.00 55.91 92 VAL A O 1
ATOM 743 N N . PHE A 1 93 ? -22.243 9.570 34.806 1.00 48.69 93 PHE A N 1
ATOM 744 C CA . PHE A 1 93 ? -22.332 8.883 36.100 1.00 48.69 93 PHE A CA 1
ATOM 745 C C . PHE A 1 93 ? -21.525 9.618 37.167 1.00 48.69 93 PHE A C 1
ATOM 747 O O . PHE A 1 93 ? -20.399 10.058 36.841 1.00 48.69 93 PHE A O 1
#